Protein AF-A0A2N9VVH9-F1 (afdb_monomer_lite)

Sequence (76 aa):
AAMLDMNLNGKNSRAVADALAAHGVPFVFSTGNSVHDVWDGYTGHAVLRKPFSNDDLVDMLTRLLSSNGVAIPGIS

Foldseek 3Di:
DEEAEQDPPNDGCVVVVVVCVVVVHQYEYEYQDDPVPQDDPCVPHHYDYPPDDPVRVVVVVVVSVVVSDDDDPDDD

Organism: NCBI:txid1867719

pLDDT: mean 74.72, std 14.83, range [38.03, 89.12]

Secondary structure (DSSP, 8-state):
-EEEESEETTEE-HHHHHHHHHTT--EEEEESS-GGG--TT-TTS-EEESS--HHHHHHHHHHHHHHTS-------

Radius of gyration: 13.47 Å; chains: 1; bounding box: 39×31×25 Å

Structure (mmCIF, N/CA/C/O backbone):
data_AF-A0A2N9VVH9-F1
#
_entry.id   AF-A0A2N9VVH9-F1
#
loop_
_atom_site.group_PDB
_atom_site.id
_atom_site.type_symbol
_atom_site.label_atom_id
_atom_site.label_alt_id
_atom_site.label_comp_id
_atom_site.label_asym_id
_atom_site.label_entity_id
_atom_site.label_seq_id
_atom_site.pdbx_PDB_ins_code
_atom_site.Cartn_x
_atom_site.Cartn_y
_atom_site.Cartn_z
_atom_site.occupancy
_atom_site.B_iso_or_equiv
_atom_site.auth_seq_id
_atom_site.auth_comp_id
_atom_site.auth_asym_id
_atom_site.auth_atom_id
_atom_site.pdbx_PDB_model_num
ATOM 1 N N . ALA A 1 1 ? -3.193 1.024 8.605 1.00 80.56 1 ALA A N 1
ATOM 2 C CA . ALA A 1 1 ? -2.869 1.102 7.169 1.00 80.56 1 ALA A CA 1
ATOM 3 C C . ALA A 1 1 ? -1.368 0.923 6.983 1.00 80.56 1 ALA A C 1
ATOM 5 O O . ALA A 1 1 ? -0.624 1.265 7.898 1.00 80.56 1 ALA A O 1
ATOM 6 N N . ALA A 1 2 ? -0.930 0.377 5.850 1.00 85.94 2 ALA A N 1
ATOM 7 C CA . ALA A 1 2 ? 0.483 0.139 5.548 1.00 85.94 2 ALA A CA 1
ATOM 8 C C . ALA A 1 2 ? 0.872 0.694 4.167 1.00 85.94 2 ALA A C 1
ATOM 10 O O . ALA A 1 2 ? 0.027 0.834 3.287 1.00 85.94 2 ALA A O 1
ATOM 11 N N . MET A 1 3 ? 2.160 0.982 3.969 1.00 86.50 3 MET A N 1
ATOM 12 C CA . MET A 1 3 ? 2.731 1.270 2.652 1.00 86.50 3 MET A CA 1
ATOM 13 C C . MET A 1 3 ? 3.692 0.146 2.274 1.00 86.50 3 MET A C 1
ATOM 15 O O . MET A 1 3 ? 4.569 -0.203 3.064 1.00 86.50 3 MET A O 1
ATOM 19 N N . LEU A 1 4 ? 3.535 -0.401 1.070 1.00 86.25 4 LEU A N 1
ATOM 20 C CA . LEU A 1 4 ? 4.310 -1.535 0.586 1.00 86.25 4 LEU A CA 1
ATOM 21 C C . LEU A 1 4 ? 5.094 -1.173 -0.671 1.00 86.25 4 LEU A C 1
ATOM 23 O O . LEU A 1 4 ? 4.503 -0.875 -1.704 1.00 86.25 4 LEU A O 1
ATOM 27 N N . ASP A 1 5 ? 6.421 -1.237 -0.615 1.00 84.38 5 ASP A N 1
ATOM 28 C CA . ASP A 1 5 ? 7.242 -1.0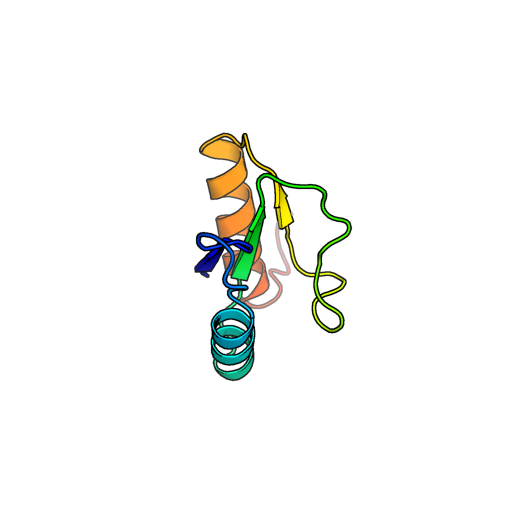78 -1.815 1.00 84.38 5 ASP A CA 1
ATOM 29 C C . ASP A 1 5 ? 7.117 -2.313 -2.723 1.00 84.38 5 ASP A C 1
ATOM 31 O O . ASP A 1 5 ? 7.291 -3.444 -2.263 1.00 84.38 5 ASP A O 1
ATOM 35 N N . MET A 1 6 ? 6.789 -2.110 -4.003 1.00 78.12 6 MET A N 1
ATOM 36 C CA . MET A 1 6 ? 6.587 -3.210 -4.956 1.00 78.12 6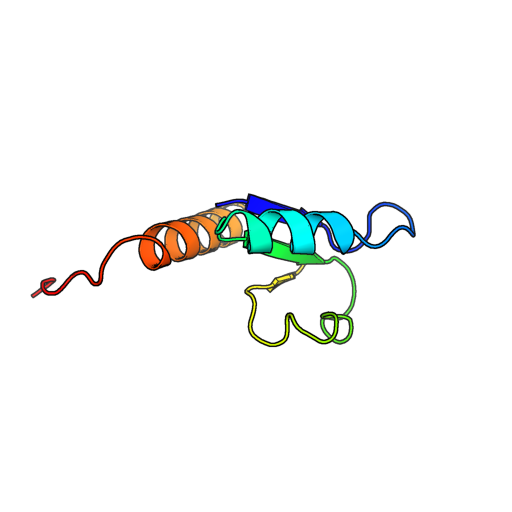 MET A CA 1
ATOM 37 C C . MET A 1 6 ? 7.885 -3.939 -5.325 1.00 78.12 6 MET A C 1
ATOM 39 O O . MET A 1 6 ? 7.835 -5.128 -5.646 1.00 78.12 6 MET A O 1
ATOM 43 N N . ASN A 1 7 ? 9.035 -3.259 -5.279 1.00 72.88 7 ASN A N 1
ATOM 44 C CA . ASN A 1 7 ? 10.310 -3.780 -5.755 1.00 72.88 7 ASN A CA 1
ATOM 45 C C . ASN A 1 7 ? 11.399 -3.653 -4.684 1.00 72.88 7 ASN A C 1
ATOM 47 O O . ASN A 1 7 ? 12.197 -2.714 -4.673 1.00 72.88 7 ASN A O 1
ATOM 51 N N . LEU A 1 8 ? 11.513 -4.678 -3.844 1.00 68.06 8 LEU A N 1
ATOM 52 C CA . LEU A 1 8 ? 12.624 -4.815 -2.910 1.00 68.06 8 LEU A CA 1
ATOM 53 C C . LEU A 1 8 ? 13.815 -5.455 -3.630 1.00 68.06 8 LEU A C 1
ATOM 55 O O . LEU A 1 8 ? 14.039 -6.662 -3.548 1.00 68.06 8 LEU A O 1
ATOM 59 N N . ASN A 1 9 ? 14.585 -4.637 -4.351 1.00 61.44 9 ASN A N 1
ATOM 60 C CA . ASN A 1 9 ? 15.861 -5.037 -4.956 1.00 61.44 9 ASN A CA 1
ATOM 61 C C . ASN A 1 9 ? 15.757 -6.300 -5.848 1.00 61.44 9 ASN A C 1
ATOM 63 O O . ASN A 1 9 ? 16.586 -7.206 -5.756 1.00 61.44 9 ASN A O 1
ATOM 67 N N . GLY A 1 10 ? 14.706 -6.388 -6.674 1.00 62.62 10 GLY A N 1
ATOM 68 C CA . GLY A 1 10 ? 14.448 -7.515 -7.581 1.00 62.62 10 GLY A CA 1
ATOM 69 C C . GLY A 1 10 ? 13.580 -8.636 -6.998 1.00 62.62 10 GLY A C 1
ATOM 70 O O . GLY A 1 10 ? 13.243 -9.575 -7.716 1.00 62.62 10 GLY A O 1
ATOM 71 N N . LYS A 1 11 ? 13.182 -8.548 -5.722 1.00 64.31 11 LYS A N 1
ATOM 72 C CA . LYS A 1 11 ? 12.161 -9.419 -5.125 1.00 64.31 11 LYS A CA 1
ATOM 73 C C . LYS A 1 11 ? 10.837 -8.670 -5.049 1.00 64.31 11 LYS A C 1
ATOM 75 O O . LYS A 1 11 ? 10.764 -7.571 -4.500 1.00 64.31 11 LYS A O 1
ATOM 80 N N . ASN A 1 12 ? 9.791 -9.278 -5.600 1.00 71.12 12 ASN A N 1
ATOM 81 C CA . ASN A 1 12 ? 8.446 -8.738 -5.501 1.00 71.12 12 ASN A CA 1
ATOM 82 C C . ASN A 1 12 ? 7.917 -8.908 -4.068 1.00 71.12 12 ASN A C 1
ATOM 84 O O . ASN A 1 12 ? 8.044 -9.962 -3.448 1.00 71.12 12 ASN A O 1
ATOM 88 N N . SER A 1 13 ? 7.300 -7.866 -3.519 1.00 78.75 13 SER A N 1
ATOM 89 C CA . SER A 1 13 ? 6.725 -7.906 -2.164 1.00 78.75 13 SER A CA 1
ATOM 90 C C . SER A 1 13 ? 5.351 -8.588 -2.117 1.00 78.75 13 SER A C 1
ATOM 92 O O . SER A 1 13 ? 4.542 -8.310 -1.233 1.00 78.75 13 SER A O 1
ATOM 94 N N . ARG A 1 14 ? 5.055 -9.478 -3.073 1.00 81.38 14 ARG A N 1
ATOM 95 C CA . ARG A 1 14 ? 3.712 -10.040 -3.261 1.00 81.38 14 ARG A CA 1
ATOM 96 C C . ARG A 1 14 ? 3.241 -10.854 -2.068 1.00 81.38 14 ARG A C 1
ATOM 98 O O . ARG A 1 14 ? 2.120 -10.660 -1.626 1.00 81.38 14 ARG A O 1
ATOM 105 N N . ALA A 1 15 ? 4.119 -11.663 -1.480 1.00 84.19 15 ALA A N 1
ATOM 106 C CA . ALA A 1 15 ? 3.795 -12.414 -0.268 1.00 84.19 15 ALA A CA 1
ATOM 107 C C . ALA A 1 15 ? 3.394 -11.502 0.910 1.00 84.19 15 ALA A C 1
ATOM 109 O O . ALA A 1 15 ? 2.560 -11.874 1.729 1.00 84.19 15 ALA A O 1
ATOM 110 N N . VAL A 1 16 ? 3.959 -10.290 0.981 1.00 86.75 16 VAL A N 1
ATOM 111 C CA . VAL A 1 16 ? 3.599 -9.303 2.008 1.00 86.75 16 VAL A CA 1
ATOM 112 C C . VAL A 1 16 ? 2.232 -8.691 1.708 1.00 86.75 16 VAL A C 1
ATOM 114 O O . VAL A 1 16 ? 1.434 -8.531 2.625 1.00 86.75 16 VAL A O 1
ATOM 117 N N . ALA A 1 17 ? 1.935 -8.390 0.440 1.00 85.75 17 ALA A N 1
ATOM 118 C CA . ALA A 1 17 ? 0.607 -7.931 0.031 1.00 85.75 17 ALA A CA 1
ATOM 119 C C . ALA A 1 17 ? -0.475 -8.979 0.345 1.00 85.75 17 ALA A C 1
ATOM 121 O O . ALA A 1 17 ? -1.548 -8.624 0.829 1.00 85.75 17 ALA A O 1
ATOM 122 N N . ASP A 1 18 ? -0.176 -10.261 0.122 1.00 86.56 18 ASP A N 1
ATOM 123 C CA . ASP A 1 18 ? -1.068 -11.386 0.425 1.00 86.56 18 ASP A CA 1
ATOM 124 C C . ASP A 1 18 ? -1.337 -11.479 1.931 1.00 86.56 18 ASP A C 1
ATOM 126 O O . ASP A 1 18 ? -2.487 -11.519 2.363 1.00 86.56 18 ASP A O 1
ATOM 130 N N . ALA A 1 19 ? -0.282 -11.398 2.748 1.00 89.12 19 ALA A N 1
ATOM 131 C CA . ALA A 1 19 ? -0.414 -11.390 4.200 1.00 89.12 19 ALA A CA 1
ATOM 132 C C . ALA A 1 19 ? -1.242 -10.191 4.695 1.00 89.12 19 ALA A C 1
ATOM 134 O O . ALA A 1 19 ? -2.156 -10.360 5.500 1.00 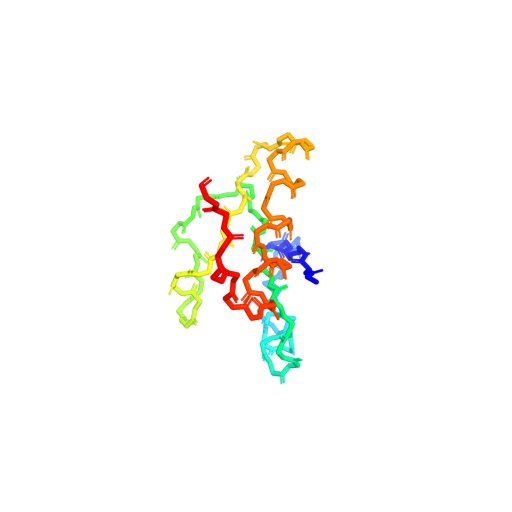89.12 19 ALA A O 1
ATOM 135 N N . LEU A 1 20 ? -0.972 -8.979 4.199 1.00 87.62 20 LEU A N 1
ATOM 136 C CA . LEU A 1 20 ? -1.730 -7.784 4.584 1.00 87.62 20 LEU A CA 1
ATOM 137 C C . LEU A 1 20 ? -3.213 -7.907 4.210 1.00 87.62 20 LEU A C 1
ATOM 139 O O . LEU A 1 20 ? -4.070 -7.575 5.030 1.00 87.62 20 LEU A O 1
ATOM 143 N N . ALA A 1 21 ? -3.510 -8.429 3.017 1.00 85.38 21 ALA A N 1
ATOM 144 C CA . ALA A 1 21 ? -4.876 -8.686 2.571 1.00 85.38 21 ALA A CA 1
ATOM 145 C C . ALA A 1 21 ? -5.575 -9.740 3.446 1.00 85.38 21 ALA A C 1
ATOM 147 O O . ALA A 1 21 ? -6.694 -9.508 3.900 1.00 85.38 21 ALA A O 1
ATOM 148 N N . ALA A 1 22 ? -4.901 -10.851 3.762 1.00 87.62 22 ALA A N 1
ATOM 149 C CA . ALA A 1 22 ? -5.425 -11.896 4.644 1.00 87.62 22 ALA A CA 1
ATOM 150 C C . ALA A 1 22 ? -5.705 -11.388 6.071 1.00 87.62 22 ALA A C 1
ATOM 152 O O . ALA A 1 22 ? -6.630 -11.859 6.730 1.00 87.62 22 ALA A O 1
ATOM 153 N N . HIS A 1 23 ? -4.938 -10.401 6.540 1.00 87.50 23 HIS A N 1
ATOM 154 C CA . HIS A 1 23 ? -5.138 -9.752 7.836 1.00 87.50 23 HIS A CA 1
ATOM 155 C C . HIS A 1 23 ? -6.140 -8.584 7.806 1.00 87.50 23 HIS A C 1
ATOM 157 O O . HIS A 1 23 ? -6.349 -7.948 8.839 1.00 87.50 23 HIS A O 1
ATOM 163 N N . GLY A 1 24 ? -6.751 -8.277 6.655 1.00 84.94 24 GLY A N 1
ATOM 164 C CA . GLY A 1 24 ? -7.682 -7.153 6.516 1.00 84.94 24 GLY A CA 1
ATOM 165 C C . GLY A 1 24 ? -7.026 -5.789 6.749 1.00 84.94 24 GLY A C 1
ATOM 166 O O . GLY A 1 24 ? -7.692 -4.835 7.145 1.00 84.94 24 GLY A O 1
ATOM 167 N N . VAL A 1 25 ? -5.710 -5.688 6.555 1.00 87.12 25 VAL A N 1
ATOM 168 C CA . VAL A 1 25 ? -4.983 -4.430 6.715 1.00 87.12 25 VAL A CA 1
ATOM 169 C C . VAL A 1 25 ? -5.076 -3.657 5.400 1.00 87.12 25 VAL A C 1
ATOM 171 O O . VAL A 1 25 ? -4.627 -4.167 4.379 1.00 87.12 25 VAL A O 1
ATOM 174 N N . PRO A 1 26 ? -5.589 -2.416 5.382 1.00 86.38 26 PRO A N 1
ATOM 175 C CA . PRO A 1 26 ? -5.586 -1.597 4.177 1.00 86.38 26 PRO A CA 1
ATOM 176 C C . PRO A 1 26 ? -4.159 -1.133 3.865 1.00 86.38 26 PRO A C 1
ATOM 178 O O . PRO A 1 26 ? -3.437 -0.672 4.759 1.00 86.38 26 PRO A O 1
ATOM 181 N N . PHE A 1 27 ? -3.741 -1.222 2.604 1.00 86.81 27 PHE A N 1
ATOM 182 C CA . PHE A 1 27 ? -2.398 -0.820 2.190 1.00 86.81 27 PHE A CA 1
ATOM 183 C C . PHE A 1 27 ? -2.355 -0.149 0.815 1.00 86.81 27 PHE A C 1
ATOM 185 O O . PHE A 1 27 ? -3.208 -0.382 -0.040 1.00 86.81 27 PHE A O 1
ATOM 192 N N . VAL A 1 28 ? -1.330 0.684 0.629 1.00 87.31 28 VAL A N 1
ATOM 193 C CA . VAL A 1 28 ? -0.981 1.367 -0.625 1.00 87.31 28 VAL A CA 1
ATOM 194 C C . VAL A 1 28 ? 0.345 0.821 -1.136 1.00 87.31 28 VAL A C 1
ATOM 196 O O . VAL A 1 28 ? 1.281 0.607 -0.361 1.00 87.31 28 VAL A O 1
ATOM 199 N N . PHE A 1 29 ? 0.448 0.608 -2.441 1.00 86.88 29 PHE A N 1
ATOM 200 C CA . PHE A 1 29 ? 1.710 0.235 -3.065 1.00 86.88 29 PHE A CA 1
ATOM 201 C C . PHE A 1 29 ? 2.567 1.458 -3.355 1.00 86.88 29 PHE A C 1
ATOM 203 O O . PHE A 1 29 ? 2.059 2.475 -3.804 1.00 86.88 29 PHE A O 1
ATOM 210 N N . SER A 1 30 ? 3.875 1.348 -3.176 1.00 86.19 30 SER A N 1
ATOM 211 C CA . SER A 1 30 ? 4.843 2.356 -3.580 1.00 86.19 30 SER A CA 1
ATOM 212 C C . SER A 1 30 ? 5.719 1.807 -4.698 1.00 86.19 30 SER A C 1
ATOM 214 O O . SER A 1 30 ? 6.310 0.736 -4.555 1.00 86.19 30 SER A O 1
ATOM 216 N N . THR A 1 31 ? 5.805 2.516 -5.823 1.00 79.06 31 THR A N 1
ATOM 217 C CA . THR A 1 31 ? 6.627 2.089 -6.966 1.00 79.06 31 THR A CA 1
ATOM 218 C C . THR A 1 31 ? 7.385 3.255 -7.584 1.00 79.06 31 THR A C 1
ATOM 220 O O . THR A 1 31 ? 6.843 4.345 -7.754 1.00 79.06 31 THR A O 1
ATOM 223 N N . GLY A 1 32 ? 8.661 3.033 -7.910 1.00 72.44 32 GLY A N 1
ATOM 224 C CA . GLY A 1 32 ? 9.466 3.956 -8.720 1.00 72.44 32 GLY A CA 1
ATOM 225 C C . GLY A 1 32 ? 9.439 3.660 -10.219 1.00 72.44 32 GLY A C 1
ATOM 226 O O . GLY A 1 32 ? 9.925 4.473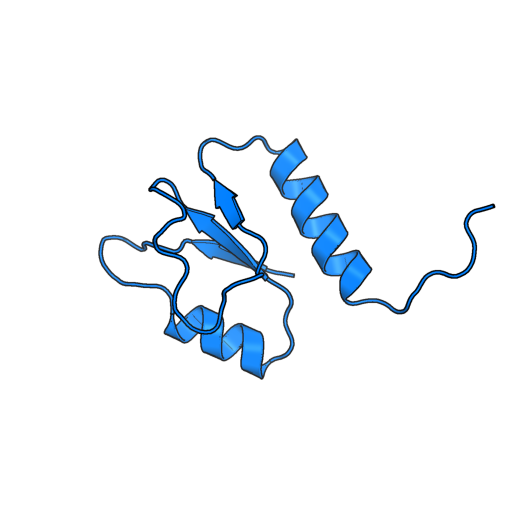 -10.998 1.00 72.44 32 GLY A O 1
ATOM 227 N N . ASN A 1 33 ? 8.849 2.532 -10.620 1.00 62.81 33 ASN A N 1
ATOM 228 C CA . ASN A 1 33 ? 8.718 2.109 -12.011 1.00 62.81 33 ASN A CA 1
ATOM 229 C C . ASN A 1 33 ? 7.260 2.236 -12.482 1.00 62.81 33 ASN A C 1
ATOM 231 O O . ASN A 1 33 ? 6.361 2.568 -11.708 1.00 62.81 33 ASN A O 1
ATOM 235 N N . SER A 1 34 ? 7.023 2.003 -13.773 1.00 56.50 34 SER A N 1
ATOM 236 C CA . SER A 1 34 ? 5.699 2.102 -14.394 1.00 56.50 34 SER A CA 1
ATOM 237 C C . SER A 1 34 ? 4.637 1.268 -13.662 1.00 56.50 34 SER A C 1
ATOM 239 O O . SER A 1 34 ? 4.831 0.091 -13.387 1.00 56.50 34 SER A O 1
ATOM 241 N N . VAL A 1 35 ? 3.470 1.874 -13.429 1.00 57.22 35 VAL A N 1
ATOM 242 C CA . VAL A 1 35 ? 2.271 1.280 -12.794 1.00 57.22 35 VAL A CA 1
ATOM 243 C C . VAL A 1 35 ? 1.628 0.125 -13.578 1.00 57.22 35 VAL A C 1
ATOM 245 O O . VAL A 1 35 ? 0.652 -0.455 -13.121 1.00 57.22 35 VAL A O 1
ATOM 248 N N . HIS A 1 36 ? 2.172 -0.233 -14.744 1.00 56.28 36 HIS A N 1
ATOM 249 C CA . HIS A 1 36 ? 1.736 -1.404 -15.510 1.00 56.28 36 HIS A CA 1
ATOM 250 C C . HIS A 1 36 ? 2.052 -2.738 -14.810 1.00 56.28 36 HIS A C 1
ATOM 252 O O . HIS A 1 36 ? 1.538 -3.768 -15.225 1.00 56.28 36 HIS A O 1
ATOM 258 N N . ASP A 1 37 ? 2.848 -2.709 -13.738 1.00 57.97 37 ASP A N 1
ATOM 259 C CA . ASP A 1 37 ? 3.256 -3.880 -12.953 1.00 57.97 37 ASP A CA 1
ATOM 260 C C . ASP A 1 37 ? 2.379 -4.138 -11.712 1.00 57.97 37 ASP A C 1
ATOM 262 O O . ASP A 1 37 ? 2.767 -4.898 -10.822 1.00 57.97 37 ASP A O 1
ATOM 266 N N . VAL A 1 38 ? 1.196 -3.512 -11.604 1.00 63.84 38 VAL A N 1
ATOM 267 C CA . VAL A 1 38 ? 0.246 -3.913 -10.554 1.00 63.84 38 VAL A CA 1
ATOM 268 C C . VAL A 1 38 ? -0.139 -5.367 -10.803 1.00 63.84 38 VAL A C 1
ATOM 270 O O . VAL A 1 38 ? -0.742 -5.703 -11.819 1.00 63.84 38 VAL A O 1
ATOM 273 N N . TRP A 1 39 ? 0.253 -6.230 -9.869 1.00 70.31 39 TRP A N 1
ATOM 274 C CA . TRP A 1 39 ? 0.042 -7.666 -9.954 1.00 70.31 39 TRP A CA 1
ATOM 275 C C . TRP A 1 39 ? -1.438 -8.018 -10.136 1.00 70.31 39 TRP A C 1
ATOM 277 O O . TRP A 1 39 ? -2.308 -7.445 -9.477 1.00 70.31 39 TRP A O 1
ATOM 287 N N . ASP A 1 40 ? -1.701 -9.015 -10.984 1.00 63.91 40 ASP A N 1
ATOM 288 C CA . ASP A 1 40 ? -3.028 -9.610 -11.159 1.00 63.91 40 ASP A CA 1
ATOM 289 C C . ASP A 1 40 ? -3.622 -10.003 -9.792 1.00 63.91 40 ASP A C 1
ATOM 291 O O . ASP A 1 40 ? -2.959 -10.691 -9.008 1.00 63.91 40 ASP A O 1
ATOM 295 N N . GLY A 1 41 ? -4.817 -9.491 -9.476 1.00 65.44 41 GLY A N 1
ATOM 296 C CA . GLY A 1 41 ? -5.470 -9.620 -8.163 1.00 65.44 41 GLY A CA 1
ATOM 297 C C . GLY A 1 41 ? -5.397 -8.379 -7.261 1.00 65.44 41 GLY A C 1
ATOM 298 O O . GLY A 1 41 ? -6.159 -8.290 -6.305 1.00 65.44 41 GLY A O 1
ATOM 299 N N . TYR A 1 42 ? -4.552 -7.395 -7.587 1.00 71.81 42 TYR A N 1
ATOM 300 C CA . TYR A 1 42 ? -4.497 -6.096 -6.896 1.00 71.81 42 TYR A CA 1
ATOM 301 C C . TYR A 1 42 ? -4.924 -4.918 -7.782 1.00 71.81 42 TYR A C 1
ATOM 303 O O . TYR A 1 42 ? -4.730 -3.751 -7.429 1.00 71.81 42 TYR A O 1
ATOM 311 N N . THR A 1 43 ? -5.516 -5.206 -8.940 1.00 64.38 43 THR A N 1
ATOM 312 C CA . THR A 1 43 ? -6.069 -4.212 -9.860 1.00 64.38 43 THR A CA 1
ATOM 313 C C . THR A 1 43 ? -7.168 -3.417 -9.146 1.00 64.38 43 THR A C 1
ATOM 315 O O . THR A 1 43 ? -8.247 -3.938 -8.885 1.00 64.38 43 THR A O 1
ATOM 318 N N . GLY A 1 44 ? -6.875 -2.165 -8.781 1.00 68.19 44 GLY A N 1
ATOM 319 C CA . GLY A 1 44 ? -7.776 -1.299 -8.005 1.00 68.19 44 GLY A CA 1
ATOM 320 C C . GLY A 1 44 ? -7.244 -0.873 -6.632 1.00 68.19 44 GLY A C 1
ATOM 321 O O . GLY A 1 44 ? -7.834 0.006 -6.008 1.00 68.19 44 GLY A O 1
ATOM 322 N N . HIS A 1 45 ? -6.119 -1.425 -6.169 1.00 74.31 45 HIS A N 1
ATOM 323 C CA . HIS A 1 45 ? -5.443 -0.914 -4.975 1.00 74.31 45 HIS A CA 1
ATOM 324 C C . HIS A 1 45 ? -4.791 0.444 -5.240 1.00 74.31 45 HIS A C 1
ATOM 326 O O . HIS A 1 45 ? -4.321 0.728 -6.343 1.00 74.31 45 HIS A O 1
ATOM 332 N N . ALA A 1 46 ? -4.722 1.274 -4.198 1.00 80.94 46 ALA A N 1
ATOM 333 C CA . ALA A 1 46 ? -4.026 2.548 -4.266 1.00 80.94 46 ALA A CA 1
ATOM 334 C C . ALA A 1 46 ? -2.536 2.327 -4.574 1.00 80.94 46 ALA A C 1
ATOM 336 O O . ALA A 1 46 ? -1.878 1.481 -3.960 1.00 80.94 46 ALA A O 1
ATOM 337 N N . VAL A 1 47 ? -1.998 3.124 -5.500 1.00 83.62 47 VAL A N 1
ATOM 338 C CA . VAL A 1 47 ? -0.576 3.125 -5.858 1.00 83.62 47 VAL A CA 1
ATOM 339 C C . VAL A 1 47 ? -0.035 4.545 -5.755 1.00 83.62 47 VAL A C 1
ATOM 341 O O . VAL A 1 47 ? -0.558 5.466 -6.377 1.00 83.62 47 VAL A O 1
ATOM 344 N N . LEU A 1 48 ? 1.035 4.708 -4.986 1.00 84.81 48 LEU A N 1
ATOM 345 C CA . LEU A 1 48 ? 1.784 5.939 -4.816 1.00 84.81 48 LEU A CA 1
ATOM 346 C C . LEU A 1 48 ? 3.090 5.850 -5.615 1.00 84.81 48 LEU A C 1
ATOM 348 O O . LEU A 1 48 ? 3.992 5.062 -5.314 1.00 84.81 48 LEU A O 1
ATOM 352 N N . ARG A 1 49 ? 3.185 6.652 -6.675 1.00 83.69 49 ARG A N 1
ATOM 353 C CA . ARG A 1 49 ? 4.337 6.649 -7.578 1.00 83.69 49 ARG A CA 1
ATOM 354 C C . ARG A 1 49 ? 5.448 7.545 -7.039 1.00 83.69 49 ARG A C 1
ATOM 356 O O . ARG A 1 49 ? 5.201 8.690 -6.687 1.00 83.69 49 ARG A O 1
ATOM 363 N N . LYS A 1 50 ? 6.684 7.048 -7.035 1.00 80.00 50 LYS A N 1
ATOM 364 C CA . LYS A 1 50 ? 7.872 7.845 -6.711 1.00 80.00 50 LYS A CA 1
ATOM 365 C C . LYS A 1 50 ? 8.285 8.728 -7.906 1.00 80.00 50 LYS A C 1
ATOM 367 O O . LYS A 1 50 ? 8.234 8.253 -9.045 1.00 80.00 50 LYS A O 1
ATOM 372 N N . PRO A 1 51 ? 8.768 9.961 -7.658 1.00 86.12 51 PRO A N 1
ATOM 373 C CA . PRO A 1 51 ? 8.798 10.633 -6.357 1.00 86.12 51 PRO A CA 1
ATOM 374 C C . PRO A 1 51 ? 7.402 11.136 -5.946 1.00 86.12 51 PRO A C 1
ATOM 376 O O . PRO A 1 51 ? 6.639 11.596 -6.788 1.00 86.12 51 PRO A O 1
ATOM 379 N N . PHE A 1 52 ? 7.100 11.061 -4.651 1.00 81.44 52 PHE A N 1
ATOM 380 C CA . PHE A 1 52 ? 5.886 11.601 -4.029 1.00 81.44 52 PHE A CA 1
ATOM 381 C C . PHE A 1 52 ? 6.272 12.481 -2.838 1.00 81.44 52 PHE A C 1
ATOM 383 O O . PHE A 1 52 ? 7.355 12.308 -2.268 1.00 81.44 52 PHE A O 1
ATOM 390 N N . SER A 1 53 ? 5.402 13.413 -2.457 1.00 87.19 53 SER A N 1
ATOM 391 C CA . SER A 1 53 ? 5.633 14.295 -1.312 1.00 87.19 53 SER A CA 1
ATOM 392 C C . SER A 1 53 ? 5.143 13.657 -0.012 1.00 87.19 53 SER A C 1
ATOM 394 O O . SER A 1 53 ? 4.350 12.716 -0.013 1.00 87.19 53 SER A O 1
ATOM 396 N N . ASN A 1 54 ? 5.576 14.204 1.127 1.00 86.56 54 ASN A N 1
ATOM 397 C CA . ASN A 1 54 ? 5.034 13.796 2.429 1.00 86.56 54 ASN A CA 1
ATOM 398 C C . ASN A 1 54 ? 3.517 14.040 2.516 1.00 86.56 54 ASN A C 1
ATOM 400 O O . ASN A 1 54 ? 2.817 13.251 3.139 1.00 86.56 54 ASN A O 1
ATOM 404 N N . ASP A 1 55 ? 3.020 15.097 1.868 1.00 88.38 55 ASP A N 1
ATOM 405 C CA . ASP A 1 55 ? 1.591 15.426 1.822 1.00 88.38 55 ASP A CA 1
ATOM 406 C C . ASP A 1 55 ? 0.782 14.357 1.068 1.00 88.38 55 ASP A C 1
ATOM 408 O O . ASP A 1 55 ? -0.174 13.814 1.616 1.00 88.38 55 ASP A O 1
ATOM 412 N N . ASP A 1 56 ? 1.253 13.939 -0.117 1.00 86.31 56 ASP A N 1
ATOM 413 C CA . ASP A 1 56 ? 0.651 12.842 -0.892 1.00 86.31 56 ASP A CA 1
ATOM 414 C C . ASP A 1 56 ? 0.589 11.534 -0.084 1.00 86.31 56 ASP A C 1
ATOM 416 O O . ASP A 1 56 ? -0.391 10.786 -0.141 1.00 86.31 56 ASP A O 1
ATOM 420 N N . LEU A 1 57 ? 1.646 11.249 0.686 1.00 86.19 57 LEU A N 1
ATOM 421 C CA . LEU A 1 57 ? 1.711 10.076 1.553 1.00 86.19 57 LEU A CA 1
ATOM 422 C C . LEU A 1 57 ? 0.676 10.156 2.686 1.00 86.19 57 LEU A C 1
ATOM 424 O O . LEU A 1 57 ? -0.021 9.173 2.952 1.00 86.19 57 LEU A O 1
ATOM 428 N N . VAL A 1 58 ? 0.579 11.309 3.352 1.00 88.06 58 VAL A N 1
ATOM 429 C CA . VAL A 1 58 ? -0.359 11.538 4.458 1.00 88.06 58 VAL A CA 1
ATOM 430 C C . VAL A 1 58 ? -1.806 11.487 3.972 1.00 88.06 58 VAL A C 1
ATOM 432 O O . VAL A 1 58 ? -2.611 10.810 4.614 1.00 88.06 58 VAL A O 1
ATOM 435 N N . ASP A 1 59 ? -2.145 12.119 2.845 1.00 88.19 59 ASP A N 1
ATOM 436 C CA . ASP A 1 59 ? -3.487 12.050 2.250 1.00 88.19 59 ASP A CA 1
ATOM 437 C C . ASP A 1 59 ? -3.867 10.597 1.932 1.00 88.19 59 ASP A C 1
ATOM 439 O O . ASP A 1 59 ? -4.923 10.125 2.360 1.00 88.19 59 ASP A O 1
ATOM 443 N N . MET A 1 60 ? -2.976 9.833 1.292 1.00 86.75 60 MET A N 1
ATOM 444 C CA . MET A 1 60 ? -3.248 8.431 0.964 1.00 86.75 60 MET A CA 1
ATOM 445 C C . MET A 1 60 ? -3.444 7.546 2.196 1.00 86.75 60 MET A C 1
ATOM 447 O O . MET A 1 60 ? -4.393 6.761 2.256 1.00 86.75 60 MET A O 1
ATOM 451 N N . LEU A 1 61 ? -2.571 7.659 3.200 1.00 86.00 61 LEU A N 1
ATOM 452 C CA . LEU A 1 61 ? -2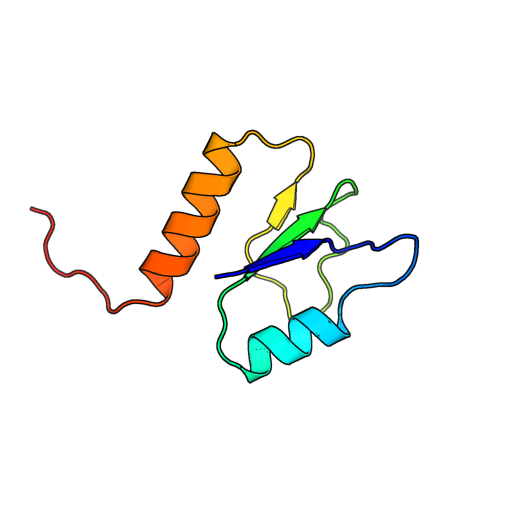.717 6.914 4.453 1.00 86.00 61 LEU A CA 1
ATOM 453 C C . LEU A 1 61 ? -3.998 7.308 5.190 1.00 86.00 61 LEU A C 1
ATOM 455 O O . LEU A 1 61 ? -4.694 6.429 5.698 1.00 86.00 61 LEU A O 1
ATOM 459 N N . THR A 1 62 ? -4.333 8.600 5.201 1.00 88.06 62 THR A N 1
ATOM 460 C CA . THR A 1 62 ? -5.580 9.108 5.785 1.00 88.06 62 THR A CA 1
ATOM 461 C C . THR A 1 62 ? -6.781 8.486 5.085 1.00 88.06 62 THR A C 1
ATOM 463 O O . THR A 1 62 ? -7.618 7.886 5.751 1.00 88.06 62 THR A O 1
ATOM 466 N N . ARG A 1 63 ? -6.825 8.497 3.746 1.00 85.06 63 ARG A N 1
ATOM 467 C CA . ARG A 1 63 ? -7.897 7.858 2.963 1.00 85.06 63 ARG A CA 1
ATOM 468 C C . ARG A 1 63 ? -8.025 6.367 3.249 1.00 85.06 63 ARG A C 1
ATOM 470 O O . ARG A 1 63 ? -9.141 5.879 3.412 1.00 85.06 63 ARG A O 1
ATOM 477 N N . LEU A 1 64 ? -6.911 5.640 3.344 1.00 84.38 64 LEU A N 1
ATOM 478 C CA . LEU A 1 64 ? -6.923 4.208 3.661 1.00 84.38 64 LEU A CA 1
ATOM 479 C C . LEU A 1 64 ? -7.453 3.915 5.068 1.00 84.38 64 LEU A C 1
ATOM 481 O O . LEU A 1 64 ? -8.158 2.929 5.265 1.00 84.38 64 LEU A O 1
ATOM 485 N N . LEU A 1 65 ? -7.118 4.756 6.046 1.00 83.25 65 LEU A N 1
ATOM 486 C CA . LEU A 1 65 ? -7.615 4.630 7.416 1.00 83.25 65 LEU A CA 1
ATOM 487 C C . LEU A 1 65 ? -9.098 5.009 7.509 1.00 83.25 65 LEU A C 1
ATOM 489 O O . LEU A 1 65 ? -9.859 4.306 8.168 1.00 83.25 65 LEU A O 1
ATOM 493 N N . SER A 1 66 ? -9.519 6.059 6.801 1.00 81.00 66 SER A N 1
ATOM 494 C CA . SER A 1 66 ? -10.917 6.493 6.723 1.00 81.00 66 SER A CA 1
ATOM 495 C C . SER A 1 66 ? -11.803 5.512 5.958 1.00 81.00 66 SER A C 1
ATOM 497 O O . SER A 1 66 ? -12.969 5.386 6.295 1.00 81.00 66 SER A O 1
ATOM 499 N N . SER A 1 67 ? -11.267 4.779 4.978 1.00 66.19 67 SER A N 1
ATOM 500 C CA . SER A 1 67 ? -12.015 3.748 4.233 1.00 66.19 67 SER A CA 1
ATOM 501 C C . SER A 1 67 ? -12.154 2.430 5.008 1.00 66.19 67 SER A C 1
ATOM 503 O O . SER A 1 67 ? -12.983 1.594 4.662 1.00 66.19 67 SER A O 1
ATOM 505 N N . ASN A 1 68 ? -11.346 2.236 6.058 1.00 58.62 68 ASN A N 1
ATOM 506 C CA . ASN A 1 68 ? -11.398 1.082 6.962 1.00 58.62 68 ASN A CA 1
ATOM 507 C C . ASN A 1 68 ? -12.251 1.353 8.216 1.00 58.62 68 ASN A C 1
ATOM 509 O O . ASN A 1 68 ? -12.415 0.478 9.068 1.00 58.62 68 ASN A O 1
ATOM 513 N N . GLY A 1 69 ? -12.773 2.572 8.339 1.00 45.88 69 GLY A N 1
ATOM 514 C CA . GLY A 1 69 ? -13.846 2.927 9.248 1.00 45.88 69 GLY A CA 1
ATOM 515 C C . GLY A 1 69 ? -15.125 3.097 8.442 1.00 45.88 69 GLY A C 1
ATOM 516 O O . GLY A 1 69 ? -15.121 3.731 7.397 1.00 45.88 69 GLY A O 1
ATOM 517 N N . VAL A 1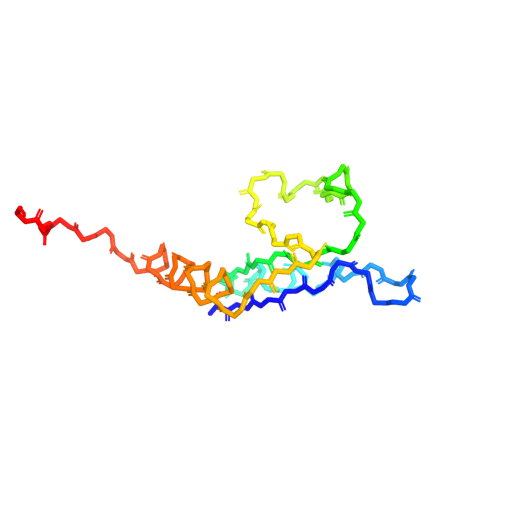 70 ? -16.198 2.476 8.921 1.00 41.91 70 VAL A N 1
ATOM 518 C CA . VAL A 1 70 ? -17.600 2.886 8.759 1.00 41.91 70 VAL A CA 1
ATOM 519 C C . VAL A 1 70 ? -17.804 4.189 7.971 1.00 41.91 70 VAL A C 1
ATOM 521 O O . VAL A 1 70 ? -17.255 5.229 8.332 1.00 41.91 70 VAL A O 1
ATOM 524 N N . ALA A 1 71 ? -18.669 4.124 6.949 1.00 38.03 71 ALA A N 1
ATOM 525 C CA . ALA A 1 71 ? -19.269 5.291 6.310 1.00 38.03 71 ALA A CA 1
ATOM 526 C C . ALA A 1 71 ? -19.539 6.383 7.353 1.00 38.03 71 ALA A C 1
ATOM 528 O O . ALA A 1 71 ? -20.190 6.114 8.358 1.00 38.03 71 ALA A O 1
ATOM 529 N N . ILE A 1 72 ? -19.055 7.597 7.124 1.00 44.56 72 ILE A N 1
ATOM 530 C CA . ILE A 1 72 ? -19.485 8.770 7.884 1.00 44.56 72 ILE A CA 1
ATOM 531 C C . ILE A 1 72 ? -20.707 9.358 7.168 1.00 44.56 72 ILE A C 1
ATOM 533 O O . ILE A 1 72 ? -20.531 10.153 6.244 1.00 44.56 72 ILE A O 1
ATOM 537 N N . PRO A 1 73 ? -21.957 8.985 7.525 1.00 38.16 73 PRO A N 1
ATOM 538 C CA . PRO A 1 73 ? -23.093 9.811 7.178 1.00 38.16 73 PRO A CA 1
ATOM 539 C C . PRO A 1 73 ? -23.018 11.050 8.069 1.00 38.16 73 PRO A C 1
ATOM 541 O O . PRO A 1 73 ? -23.175 10.968 9.285 1.00 38.16 73 PRO A O 1
ATOM 544 N N . GLY A 1 74 ? -22.756 12.198 7.455 1.00 44.69 74 GLY A N 1
ATOM 545 C CA . GLY A 1 74 ? -22.797 13.485 8.137 1.00 44.69 74 GLY A CA 1
ATOM 546 C C . GLY A 1 74 ? -21.454 14.194 8.165 1.00 44.69 74 GLY A C 1
ATOM 547 O O . GLY A 1 74 ? -20.808 14.288 9.202 1.00 44.69 74 GLY A O 1
ATOM 548 N N . ILE A 1 75 ? -21.100 14.792 7.034 1.00 38.31 75 ILE A N 1
ATOM 549 C CA . ILE A 1 75 ? -20.685 16.191 7.071 1.00 38.31 75 ILE A CA 1
ATOM 550 C C . ILE A 1 75 ? -21.698 16.961 6.224 1.00 38.31 75 ILE A C 1
ATOM 552 O O . ILE A 1 75 ? -21.972 16.581 5.085 1.00 38.31 75 ILE A O 1
ATOM 556 N N . SER A 1 76 ? -22.351 17.923 6.877 1.00 43.56 76 SER A N 1
ATOM 557 C CA . SER A 1 76 ? -23.331 18.842 6.293 1.00 43.56 76 SER A CA 1
ATOM 558 C C . SER A 1 76 ? -22.705 19.731 5.230 1.00 43.56 76 SER A C 1
ATOM 560 O O . SER A 1 76 ? -21.509 20.064 5.388 1.00 43.56 76 SER A O 1
#

InterPro domains:
  IPR011006 CheY-like superfamily [SSF52172] (2-66)